Protein AF-A0A2S6T1K7-F1 (afdb_monomer_lite)

pLDDT: mean 83.05, std 14.47, range [45.66, 96.44]

Secondary structure (DSSP, 8-state):
----SHHHHHHHHHHHHHHHHHHHHHHHHHHHHHHHHHHHHHHHHHHHHHHSSSS--HHHHHHHHHHHHHHHHHHHHHHHHH-TTS--

Foldseek 3Di:
DDDDPPVVVVVVVVVVVVVVVVVVVLVVLVVVLVVLVVVLVVLVVVLVVQVPDPDHDPVVNVVSVVVSVVSVVVSVVSVCVNPVDDPD

Sequence (88 aa):
MVLYTNTEKEKIFNKLNTTNQKMERRELLIKQLKEFQEEHRDLDTILIQLQEKQTIDFVQIKRLKKRKLLLKDKIRSLKNKIEPDIIA

Radius of gyration: 22.85 Å; chains: 1; bounding box: 49×24×76 Å

Structure (mmCIF, N/CA/C/O backbone):
data_AF-A0A2S6T1K7-F1
#
_entry.id   AF-A0A2S6T1K7-F1
#
loop_
_atom_site.group_PDB
_atom_site.id
_atom_site.type_symbol
_atom_site.label_atom_id
_atom_site.label_alt_id
_atom_site.label_comp_id
_atom_site.label_asym_id
_atom_site.label_entity_id
_atom_site.label_seq_id
_atom_site.pdbx_PDB_ins_code
_atom_site.Cartn_x
_atom_site.Cartn_y
_atom_site.Cartn_z
_atom_site.occupancy
_atom_site.B_iso_or_equiv
_atom_site.auth_seq_id
_atom_site.auth_comp_id
_atom_site.auth_asym_id
_atom_site.auth_atom_id
_atom_site.pdbx_PDB_model_num
ATOM 1 N N . MET A 1 1 ? 35.421 1.169 -50.394 1.00 46.12 1 MET A N 1
ATOM 2 C CA . MET A 1 1 ? 35.598 0.954 -48.938 1.00 46.12 1 MET A CA 1
ATOM 3 C C . MET A 1 1 ? 35.684 2.354 -48.334 1.00 46.12 1 MET A C 1
ATOM 5 O O . MET A 1 1 ? 36.651 3.025 -48.625 1.00 46.12 1 MET A O 1
ATOM 9 N N . VAL A 1 2 ? 34.674 2.976 -47.718 1.00 48.94 2 VAL A N 1
ATOM 10 C CA . VAL A 1 2 ? 33.730 2.554 -46.670 1.00 48.94 2 VAL A CA 1
ATOM 11 C C . VAL A 1 2 ? 32.457 3.426 -46.783 1.00 48.94 2 VAL A C 1
ATOM 13 O O . VAL A 1 2 ? 32.549 4.633 -46.609 1.00 48.94 2 VAL A O 1
ATOM 16 N N . LEU A 1 3 ? 31.280 2.843 -47.047 1.00 45.97 3 LEU A N 1
ATOM 17 C CA . LEU A 1 3 ? 29.970 3.533 -46.977 1.00 45.97 3 LEU A CA 1
ATOM 18 C C . LEU A 1 3 ? 28.965 2.758 -46.096 1.00 45.97 3 LEU A C 1
ATOM 20 O O . LEU A 1 3 ? 27.779 2.698 -46.392 1.00 45.97 3 LEU A O 1
ATOM 24 N N . TYR A 1 4 ? 29.442 2.145 -45.007 1.00 51.91 4 TYR A N 1
ATOM 25 C CA . TYR A 1 4 ? 28.629 1.280 -44.131 1.00 51.91 4 TYR A CA 1
ATOM 26 C C . TYR A 1 4 ? 28.404 1.827 -42.705 1.00 51.91 4 TYR A C 1
ATOM 28 O O . TYR A 1 4 ? 27.898 1.112 -41.850 1.00 51.91 4 TYR A O 1
ATOM 36 N N . THR A 1 5 ? 28.760 3.078 -42.397 1.00 55.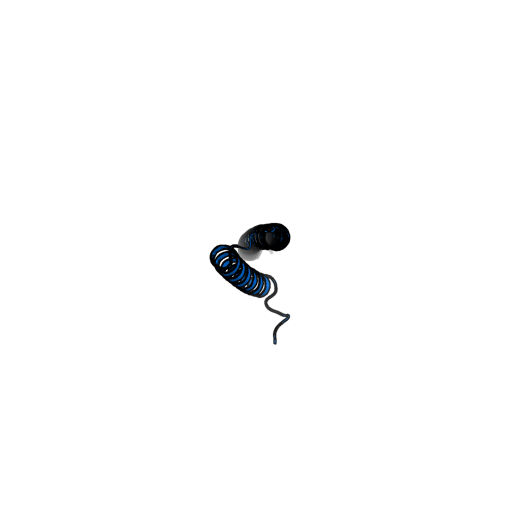47 5 THR A N 1
ATOM 37 C CA . THR A 1 5 ? 28.878 3.529 -40.991 1.00 55.47 5 THR A CA 1
ATOM 38 C C . THR A 1 5 ? 27.757 4.437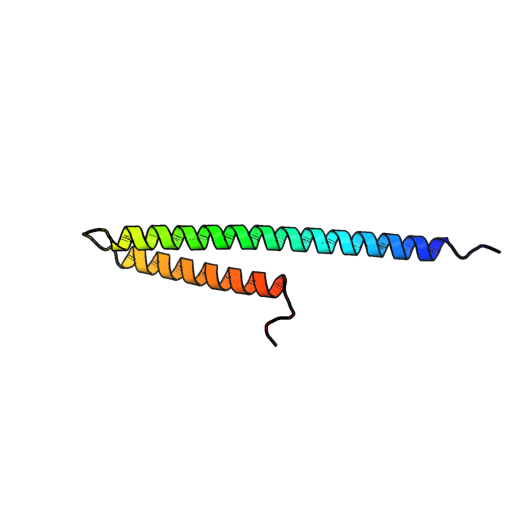 -40.476 1.00 55.47 5 THR A C 1
ATOM 40 O O . THR A 1 5 ? 27.731 4.712 -39.276 1.00 55.47 5 THR A O 1
ATOM 43 N N . ASN A 1 6 ? 26.820 4.889 -41.321 1.00 60.84 6 ASN A N 1
ATOM 44 C CA . ASN A 1 6 ? 25.762 5.815 -40.885 1.00 60.84 6 ASN A CA 1
ATOM 45 C C . ASN A 1 6 ? 24.553 5.086 -40.261 1.00 60.84 6 ASN A C 1
ATOM 47 O O . ASN A 1 6 ? 24.134 5.400 -39.151 1.00 60.84 6 ASN A O 1
ATOM 51 N N . THR A 1 7 ? 24.063 4.022 -40.904 1.00 63.19 7 THR A N 1
ATOM 52 C CA . THR A 1 7 ? 22.880 3.268 -40.447 1.00 63.19 7 THR A CA 1
ATOM 53 C C . THR A 1 7 ? 23.118 2.521 -39.128 1.00 63.19 7 THR A C 1
ATOM 55 O O . THR A 1 7 ? 22.226 2.432 -38.289 1.00 63.19 7 THR A O 1
ATOM 58 N N . GLU A 1 8 ? 24.327 1.999 -38.908 1.00 63.66 8 GLU A N 1
ATOM 59 C CA . GLU A 1 8 ? 24.697 1.338 -37.647 1.00 63.66 8 GLU A CA 1
ATOM 60 C C . GLU A 1 8 ? 24.813 2.345 -36.488 1.00 63.66 8 GLU A C 1
ATOM 62 O O . GLU A 1 8 ? 24.354 2.062 -35.381 1.00 63.66 8 GLU A O 1
ATOM 67 N N . LYS A 1 9 ? 25.331 3.559 -36.740 1.00 65.50 9 LYS A N 1
ATOM 68 C CA . LYS A 1 9 ? 25.366 4.638 -35.736 1.00 65.50 9 LYS A CA 1
ATOM 69 C C . LYS A 1 9 ? 23.964 5.087 -35.318 1.00 65.50 9 LYS A C 1
ATOM 71 O O . LYS A 1 9 ? 23.726 5.237 -34.121 1.00 65.50 9 LYS A O 1
ATOM 76 N N . GLU A 1 10 ? 23.033 5.246 -36.261 1.00 65.12 10 GLU A N 1
ATOM 77 C CA . GLU A 1 10 ? 21.636 5.593 -35.950 1.00 65.12 10 GLU A CA 1
ATOM 78 C C . GLU A 1 10 ? 20.922 4.495 -35.145 1.00 65.12 10 GLU A C 1
ATOM 80 O O . GLU A 1 10 ? 20.226 4.794 -34.173 1.00 65.12 10 GLU A O 1
ATOM 85 N N . LYS A 1 11 ? 21.130 3.213 -35.481 1.00 68.31 11 LYS A N 1
ATOM 86 C CA . LYS A 1 11 ? 20.575 2.087 -34.706 1.00 68.31 11 LYS A CA 1
ATOM 87 C C . LYS A 1 11 ? 21.103 2.062 -33.273 1.00 68.31 11 LYS A C 1
ATOM 89 O O . LYS A 1 11 ? 20.316 1.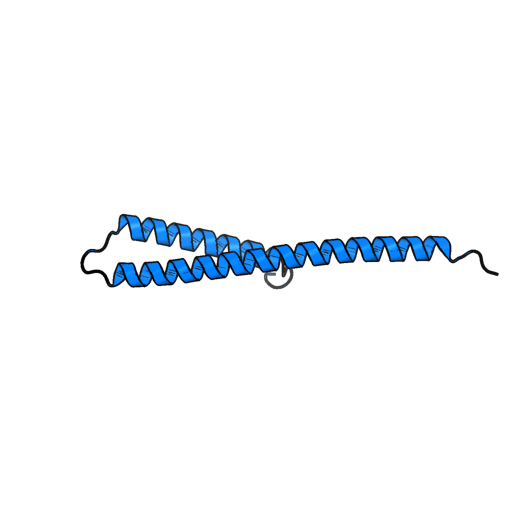895 -32.341 1.00 68.31 11 LYS A O 1
ATOM 94 N N . ILE A 1 12 ? 22.414 2.235 -33.090 1.00 72.75 12 ILE A N 1
ATOM 95 C CA . ILE A 1 12 ? 23.053 2.262 -31.767 1.00 72.75 12 ILE A CA 1
ATOM 96 C C . ILE A 1 12 ? 22.524 3.444 -30.947 1.00 72.75 12 ILE A C 1
ATOM 98 O O . ILE A 1 12 ? 22.125 3.254 -29.799 1.00 72.75 12 ILE A O 1
ATOM 102 N N . PHE A 1 13 ? 22.437 4.637 -31.544 1.00 71.25 13 PHE A N 1
ATOM 103 C CA . PHE A 1 13 ? 21.893 5.834 -30.899 1.00 71.25 13 PHE A CA 1
ATOM 104 C C . PHE A 1 13 ? 20.431 5.647 -30.458 1.00 71.25 13 PHE A C 1
ATOM 106 O O . PHE A 1 13 ? 20.093 5.883 -29.297 1.00 71.25 13 PHE A O 1
ATOM 113 N N . ASN A 1 14 ? 19.570 5.124 -31.335 1.00 74.00 14 ASN A N 1
ATOM 114 C CA . ASN A 1 14 ? 18.170 4.844 -31.003 1.00 74.00 14 ASN A CA 1
ATOM 115 C C . ASN A 1 14 ? 18.035 3.760 -29.920 1.00 74.00 14 ASN A C 1
ATOM 117 O O . ASN A 1 14 ? 17.193 3.867 -29.022 1.00 74.00 14 ASN A O 1
ATOM 121 N N . LYS A 1 15 ? 18.896 2.734 -29.951 1.00 74.00 15 LYS A N 1
ATOM 122 C CA . LYS A 1 15 ? 18.946 1.684 -28.925 1.00 74.00 15 LYS A CA 1
ATOM 123 C C . LYS A 1 15 ? 19.373 2.236 -27.562 1.00 74.00 15 LYS A C 1
ATOM 125 O O . LYS A 1 15 ? 18.750 1.879 -26.560 1.00 74.00 15 LYS A O 1
ATOM 130 N N . LEU A 1 16 ? 20.384 3.107 -27.520 1.00 73.06 16 LEU A N 1
ATOM 131 C CA . LEU A 1 16 ? 20.846 3.797 -26.308 1.00 73.06 16 LEU A CA 1
ATOM 132 C C . LEU A 1 16 ? 19.730 4.655 -25.706 1.00 73.06 16 LEU A C 1
ATOM 134 O O . LEU A 1 16 ? 19.416 4.495 -24.529 1.00 73.06 16 LEU A O 1
ATOM 138 N N . ASN A 1 17 ? 19.050 5.466 -26.520 1.00 76.94 17 ASN A N 1
ATOM 139 C CA . ASN A 1 17 ? 17.935 6.301 -26.059 1.00 76.94 17 ASN A CA 1
ATOM 140 C C . ASN A 1 17 ? 16.781 5.469 -25.485 1.00 76.94 17 ASN A C 1
ATOM 142 O O . ASN A 1 17 ? 16.271 5.765 -24.406 1.00 76.94 17 ASN A O 1
ATOM 146 N N . THR A 1 18 ? 16.414 4.377 -26.159 1.00 74.00 18 THR A N 1
ATOM 147 C CA . THR A 1 18 ? 15.361 3.464 -25.680 1.00 74.00 18 THR A CA 1
ATOM 148 C C . THR A 1 18 ? 15.760 2.783 -24.365 1.00 74.00 18 THR A C 1
ATOM 150 O O . THR A 1 18 ? 14.927 2.558 -23.487 1.00 74.00 18 THR A O 1
ATOM 153 N N . THR A 1 19 ? 17.046 2.455 -24.209 1.00 77.88 19 THR A N 1
ATOM 154 C CA . THR A 1 19 ? 17.578 1.834 -22.988 1.00 77.88 19 THR A CA 1
ATOM 155 C C . THR A 1 19 ? 17.581 2.824 -21.827 1.00 77.88 19 THR A C 1
ATOM 157 O O . THR A 1 19 ? 17.106 2.471 -20.751 1.00 77.88 19 THR A O 1
ATOM 160 N N . ASN A 1 20 ? 18.012 4.068 -22.053 1.00 79.75 20 ASN A N 1
ATOM 161 C CA . ASN A 1 20 ? 17.993 5.129 -21.043 1.00 79.75 20 ASN A CA 1
ATOM 162 C C . ASN A 1 20 ? 16.571 5.409 -20.547 1.00 79.75 20 ASN A C 1
ATOM 164 O O . ASN A 1 20 ? 16.329 5.361 -19.346 1.00 79.75 20 ASN A O 1
ATOM 168 N N . GLN A 1 21 ? 15.598 5.554 -21.453 1.00 77.44 21 GLN A N 1
ATOM 169 C CA . GLN A 1 21 ? 14.189 5.729 -21.070 1.00 77.44 21 GLN A CA 1
ATOM 170 C C . GLN A 1 21 ? 13.649 4.545 -20.252 1.00 77.44 21 GLN A C 1
ATOM 172 O O . GLN A 1 21 ? 12.883 4.721 -19.302 1.00 77.44 21 GLN A O 1
ATOM 177 N N . LYS A 1 22 ? 14.048 3.313 -20.595 1.00 79.75 22 LYS A N 1
ATOM 178 C CA . LYS A 1 22 ? 13.665 2.115 -19.835 1.00 79.75 22 LYS A CA 1
ATOM 179 C C . LYS A 1 22 ? 14.282 2.115 -18.431 1.00 79.75 22 LYS A C 1
ATOM 181 O O . LYS A 1 22 ? 13.600 1.723 -17.483 1.00 79.75 22 LYS A O 1
ATOM 186 N N . MET A 1 23 ? 15.538 2.544 -18.301 1.00 79.56 23 MET A N 1
ATOM 187 C CA . MET A 1 23 ? 16.240 2.656 -17.020 1.00 79.56 23 MET A CA 1
ATOM 188 C C . MET A 1 23 ? 15.615 3.733 -16.130 1.00 79.56 23 MET A C 1
ATOM 190 O O . MET A 1 23 ? 15.245 3.419 -15.003 1.00 79.56 23 MET A O 1
ATOM 194 N N . GLU A 1 24 ? 15.363 4.933 -16.658 1.00 83.94 24 GLU A N 1
ATOM 195 C CA . GLU A 1 24 ? 14.674 6.014 -15.936 1.00 83.94 24 GLU A CA 1
ATOM 196 C C . GLU A 1 24 ? 13.289 5.572 -15.449 1.00 83.94 24 GLU A C 1
ATOM 198 O O . GLU A 1 24 ? 12.927 5.751 -14.285 1.00 83.94 24 GLU A O 1
ATOM 203 N N . ARG A 1 25 ? 12.513 4.899 -16.311 1.00 86.25 25 ARG A N 1
ATOM 204 C CA . ARG A 1 25 ? 11.206 4.354 -15.922 1.00 86.25 25 ARG A CA 1
ATOM 205 C C . ARG A 1 25 ? 11.330 3.332 -14.793 1.00 86.25 25 ARG A C 1
ATOM 207 O O . ARG A 1 25 ? 10.492 3.314 -13.893 1.00 86.25 25 ARG A O 1
ATOM 214 N N . ARG A 1 26 ? 12.350 2.471 -14.832 1.00 86.50 26 ARG A N 1
ATOM 215 C CA . ARG A 1 26 ? 12.602 1.472 -13.784 1.00 86.50 26 ARG A CA 1
ATOM 216 C C . ARG A 1 26 ? 12.991 2.137 -12.465 1.00 86.50 26 ARG A C 1
ATOM 218 O O . ARG A 1 26 ? 12.470 1.740 -11.427 1.00 86.50 26 ARG A O 1
ATOM 225 N N . GLU A 1 27 ? 13.844 3.152 -12.498 1.00 88.75 27 GLU A N 1
ATOM 226 C CA . GLU A 1 27 ? 14.239 3.924 -11.315 1.00 88.75 27 GLU A CA 1
ATOM 227 C C . GLU A 1 27 ? 13.045 4.626 -10.664 1.00 88.75 27 GLU A C 1
ATOM 229 O O . GLU A 1 27 ? 12.865 4.535 -9.448 1.00 88.75 27 GLU A O 1
ATOM 234 N N . LEU A 1 28 ? 12.166 5.237 -11.465 1.00 90.50 28 LEU A N 1
ATOM 235 C CA . LEU A 1 28 ? 10.924 5.840 -10.976 1.00 90.50 28 LEU A CA 1
ATOM 236 C C . LEU A 1 28 ? 10.022 4.815 -10.272 1.00 90.50 28 LEU A C 1
ATOM 238 O O . LEU A 1 28 ? 9.498 5.095 -9.193 1.00 90.50 28 LEU A O 1
ATOM 242 N N . LEU A 1 29 ? 9.870 3.615 -10.841 1.00 90.12 29 LEU A N 1
ATOM 243 C CA . LEU A 1 29 ? 9.085 2.541 -10.224 1.00 90.12 29 LEU A CA 1
ATOM 244 C C . LEU A 1 29 ? 9.709 2.052 -8.909 1.00 90.12 29 LEU A C 1
ATOM 246 O O . LEU A 1 29 ? 8.981 1.798 -7.951 1.00 90.12 29 LEU A O 1
ATOM 250 N N . ILE A 1 30 ? 11.039 1.940 -8.842 1.00 90.12 30 ILE A N 1
ATOM 251 C CA . ILE A 1 30 ? 11.763 1.561 -7.617 1.00 90.12 30 ILE A CA 1
ATOM 252 C C . ILE A 1 30 ? 11.574 2.624 -6.530 1.00 90.12 30 ILE A C 1
ATOM 254 O O . ILE A 1 30 ? 11.323 2.281 -5.374 1.00 90.12 30 ILE A O 1
ATOM 258 N N . LYS A 1 31 ? 11.641 3.909 -6.892 1.00 92.94 31 LYS A N 1
ATOM 259 C CA . LYS A 1 31 ? 11.395 5.011 -5.957 1.00 92.94 31 LYS A CA 1
ATOM 260 C C . LYS A 1 31 ? 9.976 4.947 -5.383 1.00 92.94 31 LYS A C 1
ATOM 262 O O . LYS A 1 31 ? 9.819 4.933 -4.166 1.00 92.94 31 LYS A O 1
ATOM 267 N N . GLN A 1 32 ? 8.966 4.806 -6.241 1.00 92.38 32 GLN A N 1
ATOM 268 C CA . GLN A 1 32 ? 7.567 4.654 -5.817 1.00 92.38 32 GLN A CA 1
ATOM 269 C C . GLN A 1 32 ? 7.351 3.417 -4.936 1.00 92.38 32 GLN A C 1
ATOM 271 O O . GLN A 1 32 ? 6.600 3.458 -3.963 1.00 92.38 32 GLN A O 1
ATOM 276 N N . LEU A 1 33 ? 8.011 2.302 -5.264 1.00 93.31 33 LEU A N 1
ATOM 277 C CA . LEU A 1 33 ? 7.956 1.088 -4.456 1.00 93.31 33 LEU A CA 1
ATOM 278 C C . LEU A 1 33 ? 8.475 1.350 -3.037 1.00 93.31 33 LEU A C 1
ATOM 280 O O . LEU A 1 33 ? 7.830 0.931 -2.076 1.00 93.31 33 LEU A O 1
ATOM 284 N N . LYS A 1 34 ? 9.611 2.044 -2.911 1.00 93.69 34 LYS A N 1
ATOM 285 C CA . LYS A 1 34 ? 10.204 2.388 -1.617 1.00 93.69 34 LYS A CA 1
ATOM 286 C C . LYS A 1 34 ? 9.279 3.291 -0.798 1.00 93.69 34 LYS A C 1
ATOM 288 O O . LYS A 1 34 ? 9.038 2.992 0.366 1.00 93.69 34 LYS A O 1
ATOM 293 N N . GLU A 1 35 ? 8.698 4.314 -1.423 1.00 94.94 35 GLU A N 1
ATOM 294 C CA . GLU A 1 35 ? 7.731 5.215 -0.778 1.00 94.94 35 GLU A CA 1
ATOM 295 C C . GLU A 1 35 ? 6.526 4.442 -0.213 1.00 94.94 35 GLU A C 1
ATOM 297 O O . GLU A 1 35 ? 6.171 4.603 0.953 1.00 94.94 35 GLU A O 1
ATOM 302 N N . PHE A 1 36 ? 5.934 3.523 -0.987 1.00 94.50 36 PHE A N 1
ATOM 303 C CA . PHE A 1 36 ? 4.824 2.706 -0.485 1.00 94.50 36 PHE A CA 1
ATOM 304 C C . PHE A 1 36 ? 5.242 1.724 0.614 1.00 94.50 36 PHE A C 1
ATOM 306 O O . PHE A 1 36 ? 4.438 1.428 1.500 1.00 94.50 36 PHE A O 1
ATOM 313 N N . GLN A 1 37 ? 6.466 1.191 0.569 1.00 93.75 37 GLN A N 1
ATOM 314 C CA . GLN A 1 37 ? 6.990 0.324 1.629 1.00 93.75 37 GLN A CA 1
ATOM 315 C C . GLN A 1 37 ? 7.185 1.084 2.944 1.00 93.75 37 GLN A C 1
ATOM 317 O O . GLN A 1 37 ? 6.843 0.546 3.999 1.00 93.75 37 GLN A O 1
ATOM 322 N N . GLU A 1 38 ? 7.698 2.313 2.878 1.00 96.44 38 GLU A N 1
ATOM 323 C CA . GLU A 1 38 ? 7.833 3.208 4.030 1.00 96.44 38 GLU A CA 1
ATOM 324 C C . GLU A 1 38 ? 6.453 3.553 4.605 1.00 96.44 38 GLU A C 1
ATOM 326 O O . GLU A 1 38 ? 6.197 3.250 5.769 1.00 96.44 38 GLU A O 1
ATOM 331 N N . GLU A 1 39 ? 5.509 4.013 3.775 1.00 95.69 39 GLU A N 1
ATOM 332 C CA . GLU A 1 39 ? 4.139 4.318 4.217 1.00 95.69 39 GLU A CA 1
ATOM 333 C C . GLU A 1 39 ? 3.455 3.094 4.856 1.00 95.69 39 GLU A C 1
ATOM 335 O O . GLU A 1 39 ? 2.793 3.191 5.892 1.00 95.69 39 GLU A O 1
ATOM 340 N N . HIS A 1 40 ? 3.636 1.903 4.277 1.00 95.44 40 HIS A N 1
ATOM 341 C CA . HIS A 1 40 ? 3.095 0.665 4.836 1.00 95.44 40 HIS A CA 1
ATOM 342 C C . HIS A 1 40 ? 3.695 0.335 6.215 1.00 95.44 40 HIS A C 1
ATOM 344 O O . HIS A 1 40 ? 2.976 -0.159 7.089 1.00 95.44 40 HIS A O 1
ATOM 350 N N . ARG A 1 41 ? 4.996 0.579 6.420 1.00 94.69 41 ARG A N 1
ATOM 351 C CA . ARG A 1 41 ? 5.676 0.378 7.710 1.00 94.69 41 ARG A CA 1
ATOM 352 C C . ARG A 1 41 ? 5.210 1.392 8.756 1.00 94.69 41 ARG A C 1
ATOM 354 O O . ARG A 1 41 ? 4.984 1.019 9.908 1.00 94.69 41 ARG A O 1
ATOM 361 N N . ASP A 1 42 ? 5.007 2.639 8.353 1.00 95.94 42 ASP A N 1
ATOM 362 C CA . ASP A 1 42 ? 4.509 3.693 9.236 1.00 95.94 42 ASP A CA 1
ATOM 363 C C . ASP A 1 42 ? 3.082 3.394 9.698 1.00 95.94 42 ASP A C 1
ATOM 365 O O . ASP A 1 42 ? 2.780 3.479 10.890 1.00 95.94 42 ASP A O 1
ATOM 369 N N . LEU A 1 43 ? 2.218 2.930 8.786 1.00 94.31 43 LEU A N 1
ATOM 370 C CA . LEU A 1 43 ? 0.879 2.463 9.147 1.00 94.31 43 LEU A CA 1
ATOM 371 C C . LEU A 1 43 ? 0.908 1.317 10.158 1.00 94.31 43 LEU A C 1
ATOM 373 O O . LEU A 1 43 ? 0.005 1.239 10.988 1.00 94.31 43 LEU A O 1
ATOM 377 N N . ASP A 1 44 ? 1.903 0.432 10.096 1.00 94.38 44 ASP A N 1
ATOM 378 C CA . ASP A 1 44 ? 2.027 -0.663 11.057 1.00 94.38 44 ASP A CA 1
ATOM 379 C C . ASP A 1 44 ? 2.391 -0.151 12.450 1.00 94.38 44 ASP A C 1
ATOM 381 O O . ASP A 1 44 ? 1.761 -0.524 13.437 1.00 94.38 44 ASP A O 1
ATOM 385 N N . THR A 1 45 ? 3.340 0.783 12.509 1.00 95.88 45 THR A N 1
ATOM 386 C CA . THR A 1 45 ? 3.739 1.458 13.750 1.00 95.88 45 THR A CA 1
ATOM 387 C C . THR A 1 45 ? 2.549 2.166 14.398 1.00 95.88 45 THR A C 1
ATOM 389 O O . THR A 1 45 ? 2.292 1.984 15.587 1.00 95.88 45 THR A O 1
ATOM 392 N N . ILE A 1 46 ? 1.768 2.914 13.612 1.00 94.19 46 ILE A N 1
ATOM 393 C CA . ILE A 1 46 ? 0.549 3.585 14.090 1.00 94.19 46 ILE A CA 1
ATOM 394 C C . ILE A 1 46 ? -0.461 2.560 14.614 1.00 94.19 46 ILE A C 1
ATOM 396 O O . ILE A 1 46 ? -1.126 2.793 15.622 1.00 94.19 46 ILE A O 1
ATOM 400 N N . LEU A 1 47 ? -0.601 1.422 13.934 1.00 93.31 47 LEU A N 1
ATOM 401 C CA . LEU A 1 47 ? -1.564 0.398 14.316 1.00 93.31 47 LEU A CA 1
ATOM 402 C C . LEU A 1 47 ? -1.200 -0.262 15.649 1.00 93.31 47 LEU A C 1
ATOM 404 O O . LEU A 1 47 ? -2.094 -0.454 16.469 1.00 93.31 47 LEU A O 1
ATOM 408 N N . ILE A 1 48 ? 0.087 -0.533 15.881 1.00 93.62 48 ILE A N 1
ATOM 409 C CA . ILE A 1 48 ? 0.610 -1.037 17.160 1.00 93.62 48 ILE A CA 1
ATOM 410 C C . ILE A 1 48 ? 0.324 -0.025 18.275 1.00 93.62 48 ILE A C 1
ATOM 412 O O . ILE A 1 48 ? -0.319 -0.365 19.264 1.00 93.62 48 ILE A O 1
ATOM 416 N N . GLN A 1 49 ? 0.679 1.246 18.065 1.00 92.31 49 GLN A N 1
ATOM 417 C CA . GLN A 1 49 ? 0.422 2.313 19.038 1.00 92.31 49 GLN A CA 1
ATOM 418 C C . GLN A 1 49 ? -1.066 2.463 19.378 1.00 92.31 49 GLN A C 1
ATOM 420 O O . GLN A 1 49 ? -1.416 2.763 20.515 1.00 92.31 49 GLN A O 1
ATOM 425 N N . LEU A 1 50 ? -1.966 2.281 18.405 1.00 90.75 50 LEU A N 1
ATOM 426 C CA . LEU A 1 50 ? -3.412 2.330 18.642 1.00 90.75 50 LEU A CA 1
ATOM 427 C C . LEU A 1 50 ? -3.938 1.111 19.402 1.00 90.75 50 LEU A C 1
ATOM 429 O O . LEU A 1 50 ? -4.935 1.238 20.108 1.00 90.75 50 LEU A O 1
ATOM 433 N N . GLN A 1 51 ? -3.300 -0.050 19.259 1.00 88.00 51 GLN A N 1
ATOM 434 C CA . GLN A 1 51 ? -3.666 -1.260 19.997 1.00 88.00 51 GLN A CA 1
ATOM 435 C C . GLN A 1 51 ? -3.225 -1.212 21.463 1.00 88.00 51 GLN A C 1
ATOM 437 O O . GLN A 1 51 ? -3.878 -1.824 22.301 1.00 88.00 51 GLN A O 1
ATOM 442 N N . GLU A 1 52 ? -2.163 -0.469 21.779 1.00 89.62 52 GLU A N 1
ATOM 443 C CA . GLU A 1 52 ? -1.656 -0.291 23.148 1.00 89.62 52 GLU A CA 1
ATOM 444 C C . GLU A 1 52 ? -2.462 0.730 23.975 1.00 89.62 52 GLU A C 1
ATOM 446 O O . GLU A 1 52 ? -2.307 0.813 25.194 1.00 89.62 52 GLU A O 1
ATOM 451 N N . LYS A 1 53 ? -3.345 1.516 23.344 1.00 90.00 53 LYS A N 1
ATOM 452 C CA . LYS A 1 53 ? -4.201 2.479 24.051 1.00 90.00 53 LYS A CA 1
ATOM 453 C C . LYS A 1 53 ? -5.297 1.762 24.845 1.00 90.00 53 LYS A C 1
ATOM 455 O O . LYS A 1 53 ? -5.940 0.850 24.339 1.00 90.00 53 LYS A O 1
ATOM 460 N N . GLN A 1 54 ? -5.584 2.253 26.057 1.00 80.44 54 GLN A N 1
ATOM 461 C CA . GLN A 1 54 ? -6.681 1.750 26.906 1.00 80.44 54 GLN A CA 1
ATOM 462 C C . GLN A 1 54 ? -8.056 1.812 26.220 1.00 80.44 54 GLN A C 1
ATOM 464 O O . GLN A 1 54 ? -8.910 0.965 26.467 1.00 80.44 54 GLN A O 1
ATOM 469 N N . THR A 1 55 ? -8.268 2.790 25.338 1.00 86.81 55 THR A N 1
ATOM 470 C CA . THR A 1 55 ? -9.490 2.935 24.540 1.00 86.81 55 THR A CA 1
ATOM 471 C C . THR A 1 55 ? -9.196 2.632 23.076 1.00 86.81 55 THR A C 1
ATOM 473 O O . THR A 1 55 ? -8.564 3.422 22.373 1.00 86.81 55 THR A O 1
ATOM 476 N N . ILE A 1 56 ? -9.675 1.479 22.609 1.00 87.56 56 ILE A N 1
ATOM 477 C CA . ILE A 1 56 ? -9.507 1.033 21.225 1.00 87.56 56 ILE A CA 1
ATOM 478 C C . ILE A 1 56 ? -10.629 1.607 20.348 1.00 87.56 56 ILE A C 1
ATOM 480 O O . ILE A 1 56 ? -11.800 1.268 20.519 1.00 87.56 56 ILE A O 1
ATOM 484 N N . ASP A 1 57 ? -10.267 2.414 19.345 1.00 89.75 57 ASP A N 1
ATOM 485 C CA . ASP A 1 57 ? -11.182 2.799 18.262 1.00 89.75 57 ASP A CA 1
ATOM 486 C C . ASP A 1 57 ? -11.147 1.750 17.136 1.00 89.75 57 ASP A C 1
ATOM 488 O O . ASP A 1 57 ? -10.308 1.763 16.225 1.00 89.75 57 ASP A O 1
ATOM 492 N N . PHE A 1 58 ? -12.107 0.827 17.180 1.00 90.25 58 PHE A N 1
ATOM 493 C CA . PHE A 1 58 ? -12.243 -0.242 16.191 1.00 90.25 58 PHE A CA 1
ATOM 494 C C . PHE A 1 58 ? -12.503 0.266 14.765 1.00 90.25 58 PHE A C 1
ATOM 496 O O . PHE A 1 58 ? -12.078 -0.379 13.800 1.00 90.25 58 PHE A O 1
ATOM 503 N N . VAL A 1 59 ? -13.178 1.409 14.596 1.00 93.44 59 VAL A N 1
ATOM 504 C CA . VAL A 1 59 ? -13.467 1.976 13.270 1.00 93.44 59 VAL A CA 1
ATOM 505 C C . VAL A 1 59 ? -12.186 2.530 12.660 1.00 93.44 59 VAL A C 1
ATOM 507 O O . VAL A 1 59 ? -11.892 2.253 11.490 1.00 93.44 59 VAL A O 1
ATOM 510 N N . GLN A 1 60 ? -11.396 3.257 13.452 1.00 92.56 60 GLN A N 1
ATOM 511 C CA . GLN A 1 60 ? -10.092 3.763 13.035 1.00 92.56 60 GLN A CA 1
ATOM 512 C C . GLN A 1 60 ? -9.152 2.613 12.656 1.00 92.56 60 GLN A C 1
ATOM 514 O O . GLN A 1 60 ? -8.610 2.609 11.547 1.00 92.56 60 GLN A O 1
ATOM 519 N N . ILE A 1 61 ? -9.036 1.585 13.504 1.00 93.62 61 ILE A N 1
ATOM 520 C CA . ILE A 1 61 ? -8.209 0.404 13.215 1.00 93.62 61 ILE A CA 1
ATOM 521 C C . ILE A 1 61 ? -8.675 -0.292 11.931 1.00 93.62 61 ILE A C 1
ATOM 523 O O . ILE A 1 61 ? -7.851 -0.621 11.077 1.00 93.62 61 ILE A O 1
ATOM 527 N N . LYS A 1 62 ? -9.986 -0.486 11.733 1.00 95.06 62 LYS A N 1
ATOM 528 C CA . LYS A 1 62 ? -10.521 -1.117 10.514 1.00 95.06 62 LYS A CA 1
ATOM 529 C C . LYS A 1 62 ? -10.157 -0.326 9.252 1.00 95.06 62 LYS A C 1
ATOM 531 O O . LYS A 1 62 ? -9.771 -0.924 8.245 1.00 95.06 62 LYS A O 1
ATOM 536 N N . ARG A 1 63 ? -10.238 1.010 9.296 1.00 95.00 63 ARG A N 1
ATOM 537 C CA . ARG A 1 63 ? -9.840 1.890 8.180 1.00 95.00 63 ARG A CA 1
ATOM 538 C C . ARG A 1 63 ? -8.341 1.794 7.888 1.00 95.00 63 ARG A C 1
ATOM 540 O O . ARG A 1 63 ? -7.965 1.682 6.721 1.00 95.00 63 ARG A O 1
ATOM 547 N N . LEU A 1 64 ? -7.502 1.782 8.924 1.00 94.50 64 LEU A N 1
ATOM 548 C CA . LEU A 1 64 ? -6.047 1.656 8.790 1.00 94.50 64 LEU A CA 1
ATOM 549 C C . LEU A 1 64 ? -5.639 0.286 8.237 1.00 94.50 64 LEU A C 1
ATOM 551 O O . LEU A 1 64 ? -4.854 0.231 7.294 1.00 94.50 64 LEU A O 1
ATOM 555 N N . LYS A 1 65 ? -6.244 -0.811 8.712 1.00 95.00 65 LYS A N 1
ATOM 556 C CA . LYS A 1 65 ? -6.024 -2.157 8.147 1.00 95.00 65 LYS A CA 1
ATOM 557 C C . LYS A 1 65 ? -6.404 -2.226 6.670 1.00 95.00 65 LYS A C 1
ATOM 559 O O . LYS A 1 65 ? -5.657 -2.794 5.876 1.00 95.00 65 LYS A O 1
ATOM 564 N N . LYS A 1 66 ? -7.529 -1.613 6.277 1.00 96.12 66 LYS A N 1
ATOM 565 C CA . LYS A 1 66 ? -7.938 -1.541 4.865 1.00 96.12 66 LYS A CA 1
ATOM 566 C C . LYS A 1 66 ? -6.916 -0.770 4.024 1.00 96.12 66 LYS A C 1
ATOM 568 O O . LYS A 1 66 ? -6.549 -1.236 2.951 1.00 96.12 66 LYS A O 1
ATOM 573 N N . ARG A 1 67 ? -6.427 0.378 4.509 1.00 95.50 67 ARG A N 1
ATOM 574 C CA . ARG A 1 67 ? -5.360 1.144 3.840 1.00 95.50 67 ARG A CA 1
ATOM 575 C C . ARG A 1 67 ? -4.066 0.338 3.711 1.00 95.50 67 ARG A C 1
ATOM 577 O O . ARG A 1 67 ? -3.512 0.274 2.618 1.00 95.50 67 ARG A O 1
ATOM 584 N N . LYS A 1 68 ? -3.644 -0.334 4.786 1.00 93.50 68 LYS A N 1
ATOM 585 C CA . LYS A 1 68 ? -2.462 -1.208 4.805 1.00 93.50 68 LYS A CA 1
ATOM 586 C C . LYS A 1 68 ? -2.568 -2.320 3.754 1.00 93.50 68 LYS A C 1
ATOM 588 O O . LYS A 1 68 ? -1.615 -2.553 3.017 1.00 93.50 68 LYS A O 1
ATOM 593 N N . LEU A 1 69 ? -3.737 -2.954 3.629 1.00 96.00 69 LEU A N 1
ATOM 594 C CA . LEU A 1 69 ? -3.988 -3.974 2.606 1.00 96.00 69 LEU A CA 1
ATOM 595 C C . LEU A 1 69 ? -3.852 -3.407 1.183 1.00 96.00 69 LEU A C 1
ATOM 597 O O . LEU A 1 69 ? -3.136 -3.977 0.368 1.00 96.00 69 LEU A O 1
ATOM 601 N N . LEU A 1 70 ? -4.451 -2.244 0.909 1.00 94.81 70 LEU A N 1
ATOM 602 C CA . LEU A 1 70 ? -4.345 -1.593 -0.402 1.00 94.81 70 LEU A CA 1
ATOM 603 C C . LEU A 1 70 ? -2.898 -1.219 -0.761 1.00 94.81 70 LEU A C 1
ATOM 605 O O . LEU A 1 70 ? -2.498 -1.367 -1.915 1.00 94.81 70 LEU A O 1
ATOM 609 N N . LEU A 1 71 ? -2.104 -0.743 0.204 1.00 94.06 71 LEU A N 1
ATOM 610 C CA . LEU A 1 71 ? -0.677 -0.475 -0.013 1.00 94.06 71 LEU A CA 1
ATOM 611 C C . LEU A 1 71 ? 0.094 -1.760 -0.310 1.00 94.06 71 LEU A C 1
ATOM 613 O O . LEU A 1 71 ? 0.883 -1.784 -1.249 1.00 94.06 71 LEU A O 1
ATOM 617 N N . LYS A 1 72 ? -0.177 -2.846 0.422 1.00 93.31 72 LYS A N 1
ATOM 618 C CA . LYS A 1 72 ? 0.422 -4.161 0.156 1.00 93.31 72 LYS A CA 1
ATOM 619 C C . LYS A 1 72 ? 0.125 -4.642 -1.269 1.00 93.31 72 LYS A C 1
ATOM 621 O O . LYS A 1 72 ? 1.037 -5.110 -1.952 1.00 93.31 72 LYS A O 1
ATOM 626 N N . ASP A 1 73 ? -1.110 -4.483 -1.738 1.00 94.69 73 ASP A N 1
ATOM 627 C CA . ASP A 1 73 ? -1.503 -4.868 -3.098 1.00 94.69 73 ASP A CA 1
ATOM 628 C C . ASP A 1 73 ? -0.807 -4.002 -4.162 1.00 94.69 73 ASP A C 1
ATOM 630 O O . ASP A 1 73 ? -0.300 -4.525 -5.158 1.00 94.69 73 ASP A O 1
ATOM 634 N N . LYS A 1 74 ? -0.692 -2.687 -3.928 1.00 93.06 74 LYS A N 1
ATOM 635 C CA . LYS A 1 74 ? 0.069 -1.772 -4.799 1.00 93.06 74 LYS A CA 1
ATOM 636 C C . LYS A 1 74 ? 1.555 -2.124 -4.851 1.00 93.06 74 LYS A C 1
ATOM 638 O O . LYS A 1 74 ? 2.118 -2.174 -5.942 1.00 93.06 74 LYS A O 1
ATOM 643 N N . ILE A 1 75 ? 2.174 -2.408 -3.703 1.00 93.06 75 ILE A N 1
ATOM 644 C CA . ILE A 1 75 ? 3.570 -2.862 -3.593 1.00 93.06 75 ILE A CA 1
ATOM 645 C C . ILE A 1 75 ? 3.767 -4.131 -4.419 1.00 93.06 75 ILE A C 1
ATOM 647 O O . ILE A 1 75 ? 4.709 -4.208 -5.203 1.00 93.06 75 ILE A O 1
ATOM 651 N N . ARG A 1 76 ? 2.864 -5.111 -4.290 1.00 91.69 76 ARG A N 1
ATOM 652 C CA . ARG A 1 76 ? 2.922 -6.354 -5.069 1.00 91.69 76 ARG A CA 1
ATOM 653 C C . 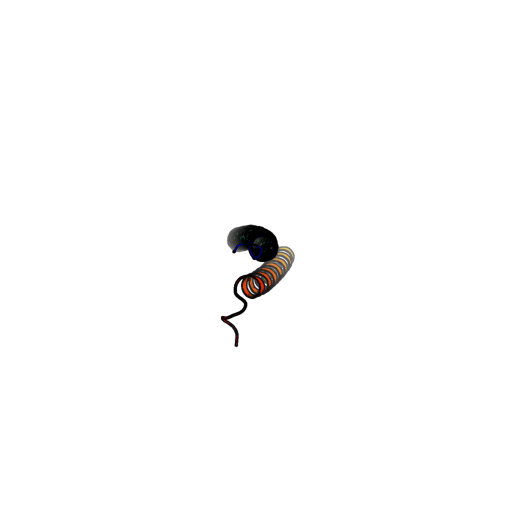ARG A 1 76 ? 2.812 -6.083 -6.568 1.00 91.69 76 ARG A C 1
ATOM 655 O O . ARG A 1 76 ? 3.615 -6.597 -7.337 1.00 91.69 76 ARG A O 1
ATOM 662 N N . SER A 1 77 ? 1.869 -5.236 -6.982 1.00 90.62 77 SER A N 1
ATOM 663 C CA . SER A 1 77 ? 1.714 -4.856 -8.389 1.00 90.62 77 SER A CA 1
ATOM 664 C C . SER A 1 77 ? 2.954 -4.144 -8.943 1.00 90.62 77 SER A C 1
ATOM 666 O O . SER A 1 77 ? 3.384 -4.450 -10.053 1.00 90.62 77 SER A O 1
ATOM 668 N N . LEU A 1 78 ? 3.558 -3.224 -8.182 1.00 89.62 78 LEU A N 1
ATOM 669 C CA . LEU A 1 78 ? 4.787 -2.534 -8.585 1.00 89.62 78 LEU A CA 1
ATOM 670 C C . LEU A 1 78 ? 5.986 -3.479 -8.653 1.00 89.62 78 LEU A C 1
ATOM 672 O O . LEU A 1 78 ? 6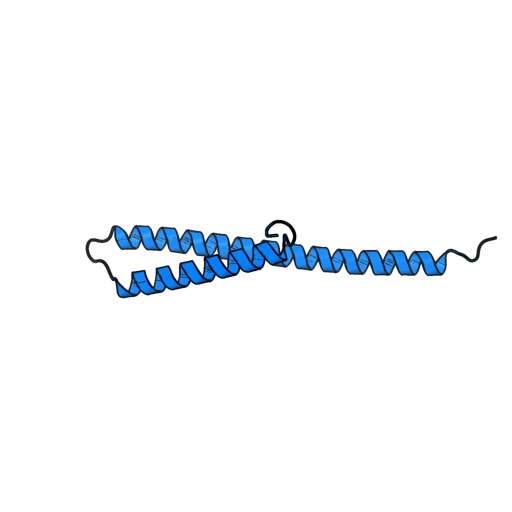.721 -3.426 -9.634 1.00 89.62 78 LEU A O 1
ATOM 676 N N . LYS A 1 79 ? 6.154 -4.374 -7.672 1.00 88.06 79 LYS A N 1
ATOM 677 C CA . LYS A 1 79 ? 7.202 -5.404 -7.711 1.00 88.06 79 LYS A CA 1
ATOM 678 C C . LYS A 1 79 ? 7.095 -6.257 -8.968 1.00 88.06 79 LYS A C 1
ATOM 680 O O . LYS A 1 79 ? 8.076 -6.364 -9.689 1.00 88.06 79 LYS A O 1
ATOM 685 N N . ASN A 1 80 ? 5.897 -6.737 -9.300 1.00 87.25 80 ASN A N 1
ATOM 686 C CA . ASN A 1 80 ? 5.671 -7.522 -10.518 1.00 87.25 80 ASN A CA 1
ATOM 687 C C . ASN A 1 80 ? 5.991 -6.740 -11.806 1.00 87.25 80 ASN A C 1
ATOM 689 O O . ASN A 1 80 ? 6.373 -7.331 -12.808 1.00 87.25 80 ASN A O 1
ATOM 693 N N . LYS A 1 81 ? 5.834 -5.409 -11.808 1.00 84.88 81 LYS A N 1
ATOM 694 C CA . LYS A 1 81 ? 6.211 -4.560 -12.954 1.00 84.88 81 LYS A CA 1
ATOM 695 C C . LYS A 1 81 ? 7.724 -4.352 -13.069 1.00 84.88 81 LYS A C 1
ATOM 697 O O . LYS A 1 81 ? 8.211 -4.134 -14.175 1.00 84.88 81 LYS A O 1
ATOM 702 N N . ILE A 1 82 ? 8.444 -4.357 -11.947 1.00 83.50 82 ILE A N 1
ATOM 703 C CA . ILE A 1 82 ? 9.904 -4.179 -11.896 1.00 83.50 82 ILE A CA 1
ATOM 704 C C . ILE A 1 82 ? 10.622 -5.507 -12.178 1.00 83.50 82 ILE A C 1
ATOM 706 O O . ILE A 1 82 ? 11.636 -5.512 -12.875 1.00 83.50 82 ILE A O 1
ATOM 710 N N . GLU A 1 83 ? 10.080 -6.611 -11.664 1.00 74.12 83 GLU A N 1
ATOM 711 C CA . GLU A 1 83 ? 10.589 -7.981 -11.781 1.00 74.12 83 GLU A CA 1
ATOM 712 C C . GLU A 1 83 ? 9.518 -8.869 -12.436 1.00 74.12 83 GLU A C 1
ATOM 714 O O . GLU A 1 83 ? 8.808 -9.602 -11.744 1.00 74.12 83 GLU A O 1
ATOM 719 N N . PRO A 1 84 ? 9.360 -8.808 -13.770 1.00 67.19 84 PRO A N 1
ATOM 720 C CA . PRO A 1 84 ? 8.340 -9.587 -14.470 1.00 67.19 84 PRO A CA 1
ATOM 721 C C . PRO A 1 84 ? 8.564 -11.116 -14.459 1.00 67.19 84 PRO A C 1
ATOM 723 O O . PRO A 1 84 ? 7.748 -11.822 -15.036 1.00 67.19 84 PRO A O 1
ATOM 726 N N . ASP A 1 85 ? 9.608 -11.637 -13.801 1.00 52.06 85 ASP A N 1
ATOM 727 C CA . ASP A 1 85 ? 10.136 -12.999 -14.024 1.00 52.06 85 ASP A CA 1
ATOM 728 C C . ASP A 1 85 ? 10.128 -13.942 -12.795 1.00 52.06 85 ASP A C 1
ATOM 730 O O . ASP A 1 85 ? 10.821 -14.954 -12.794 1.00 52.06 85 ASP A O 1
ATOM 734 N N . ILE A 1 86 ? 9.379 -13.642 -11.721 1.00 55.06 86 ILE A N 1
ATOM 735 C CA . ILE A 1 86 ? 9.434 -14.443 -10.466 1.00 55.06 86 ILE A CA 1
ATOM 736 C C . ILE A 1 86 ? 8.078 -15.087 -10.084 1.00 55.06 86 ILE A C 1
ATOM 738 O O . ILE A 1 86 ? 7.991 -15.822 -9.104 1.00 55.06 86 ILE A O 1
ATOM 742 N N . ILE A 1 87 ? 6.996 -14.856 -10.841 1.00 49.34 87 ILE A N 1
AT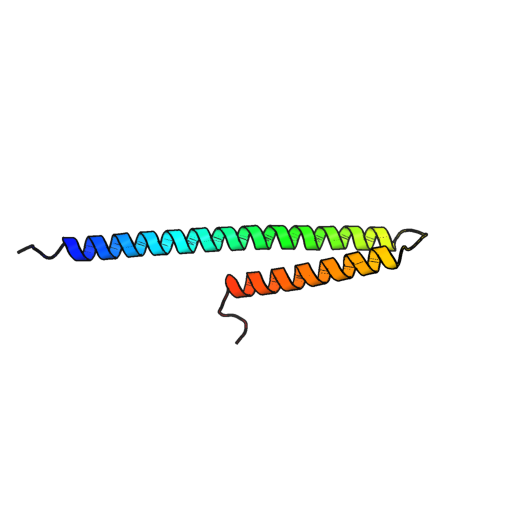OM 743 C CA . ILE A 1 87 ? 5.653 -15.410 -10.542 1.00 49.34 87 ILE A CA 1
ATOM 744 C C . ILE A 1 87 ? 5.048 -16.099 -11.782 1.00 49.34 87 ILE A C 1
ATOM 746 O O . ILE A 1 87 ? 3.969 -15.717 -12.239 1.00 49.34 87 ILE A O 1
ATOM 750 N N . ALA A 1 88 ? 5.767 -17.083 -12.331 1.00 45.66 88 ALA A N 1
ATOM 751 C CA . ALA A 1 88 ? 5.242 -18.103 -13.245 1.00 45.66 88 ALA A CA 1
ATOM 752 C C . ALA A 1 88 ? 5.100 -19.436 -12.498 1.00 45.66 88 ALA A C 1
ATOM 754 O O . ALA A 1 88 ? 5.969 -19.707 -11.637 1.00 45.66 88 ALA A O 1
#

=== Feature glossary ===
Legend for the data blocks above and below:

— What the protein is —

The amino-acid sequence is the protein's primary structure: the linear order of residues from the N-terminus to the C-terminus, written in one-letter code. Everything else here — the 3D coordinates, the secondary structure, the domain annotations — is ultimately a consequence of this string.

Functional annotations link the protein to curated databases. InterPro entries identify conserved domains and families by matching the sequence against member-database signatures (Pfam, PROSITE, CDD, …). Gene Ontology (GO) terms describe molecular function, biological process, and cellular component in a controlled vocabulary. CATH places the structure in a hierarchical fold classification (Class/Architecture/Topology/Homologous-superfamily). The organism is the source species.

— Where its atoms are —

Atomic coordinates in PDBx/mmCIF format — the same representation the Protein Data Bank distributes. Each line of the _atom_site loop places one backbone atom in Cartesian space (units: ångströms, origin: arbitrary).

The six renders are orthographic views along the three Cartesian axes in both directions. Representation (cartoon, sticks, or surface) and color scheme (sequence-rainbow or by-chain) vary across proteins so the training set covers all the common visualization conventions.

— Local backbone conformation —

Eight-state secondary structure (DSSP): H is the canonical α-helix, G the tighter 3₁₀-helix, I the wider π-helix; E/B are β-structure, T and S are turns and bends, and '-' is everything else. DSSP derives these from the pattern of main-chain N–H···O=C hydrogen bonds, not from the sequence.

Three-state secondary structure (P-SEA) collapses the eight DSSP classes into helix (a), strand (b), and coil (c). P-SEA assigns these from Cα geometry alone — distances and angles — without requiring backbone oxygens, so it works on any Cα trace.

φ (phi) and ψ (psi) are the two rotatable backbone dihedrals per residue: φ is the C(i-1)–N–Cα–C torsion, ψ is the N–Cα–C–N(i+1) torsion, both in degrees on (−180°, 180°]. α-helical residues cluster near (−60°, −45°); β-strand residues near (−120°, +130°). A Ramachandran plot is simply a scatter of (φ, ψ) for every residue.

— Global shape and packing —

The geometric summary reports three shape descriptors. Rg (radius of gyration) measures how spread out the Cα atoms are about their centre of mass; compact globular proteins have small Rg, elongated or unfolded ones large. Cα contacts (<8 Å, |i−j|>4) count long-range residue pairs in spatial proximity — high for tightly packed folds, near zero for rods or random coil. The bounding-box extents give the protein's footprint along x, y, z in Å.

SASA measures how much of the protein is reachable by solvent. It is computed by rolling a water-sized probe over the atomic surface and summing the exposed area (Å²). Per-residue SASA distinguishes core (buried, low SASA) from surface (exposed, high SASA) residues; total SASA is a whole-molecule size measure.

Plot images: a contact map (which residues are close in 3D, as an N×N binary image), a Ramachandran scatter (backbone torsion angles, revealing secondary-structure composition at a glance), and — for AlphaFold structures — a PAE heatmap (pairwise prediction confidence).

— Structural neighborhood —

A 3Di character summarizes, for each residue, the relative orientation of the Cα frame of its nearest spatial neighbor. Because it encodes fold topology rather than chemistry, 3Di alignments detect remote structural similarity that sequence alignment misses.

The Foldseek neighbor list gives the closest experimentally determined structures in the PDB, ranked by structural alignment. TM-score near 1 means near-identical fold; near 0.3 means only rough topology match. This is how one finds what a novel AlphaFold prediction most resembles in the solved-structure universe.

— Confidence and disorder —

For AlphaFold models, the B-factor field carries pLDDT — the model's own estimate of local accuracy on a 0–100 scale. Regions with pLDDT<50 should be treated as essentially unmodeled; they often correspond to intrinsically disordered segments.

Crystallographic B-factors measure how much each atom's electron density is smeared out, in Å². They rise in mobile loops and surface residues and fall in the buried interior. In AlphaFold models this column is repurposed to hold pLDDT instead.

Predicted Aligned Error (PAE) is an AlphaFold confidence matrix: entry (i, j) is the expected error in the position of residue j, in ångströms, when the prediction is superimposed on the true structure at residue i. Low PAE within a block of residues means that block is internally rigid and well-predicted; high PAE between two blocks means their relative placement is uncertain even if each block individually is confident.